Protein AF-A0A9D7PCI9-F1 (afdb_monomer)

Mean predicted aligned error: 4.85 Å

Radius of gyration: 17.77 Å; Cα contacts (8 Å, |Δi|>4): 167; chains: 1; bounding box: 54×32×47 Å

Foldseek 3Di:
DPDLPVVLVCLQVVVDWDFDDDDPAWTFTAHSNSDTPDTADPVRNDDDDDDFPLKFKAACVVCVVCVVVLCVVCPQQWDWDDDVVRNMIIIGGPNPVDDVVVSCVVSVGDTPVRVVVVVVVVVVVVVVVD

pLDDT: mean 91.54, std 9.23, range [40.25, 98.0]

Nearest PDB structures (foldseek):
  5vdf-assembly6_C  TM=5.013E-01  e=2.442E-01  Saccharomyces cerevisiae S288C
  5vdf-assembly3_F  TM=5.993E-01  e=8.434E-01  Saccharomyces cerevisiae S288C
  1fe0-a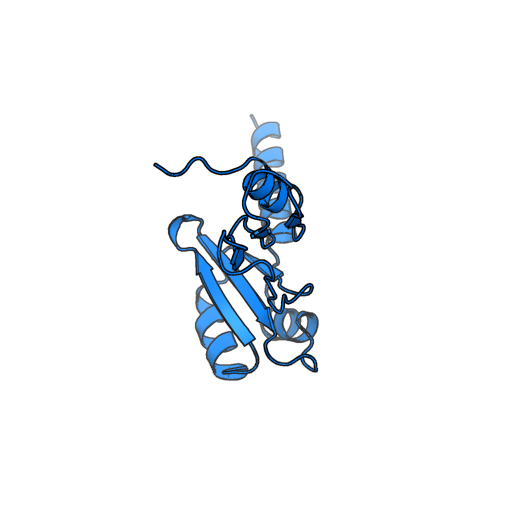ssembly1_A  TM=5.788E-01  e=1.150E+00  Homo sapiens
  1yj7-assembly1_A  TM=5.225E-01  e=1.667E+00  Escherichia coli
  4wk3-assembly1_A  TM=5.227E-01  e=2.573E+00  Staphylococcus aureus subsp. aureus COL

Solvent-accessible surface area (backbone atoms only — not comparable to full-atom values): 7748 Å² total; per-residue (Å²): 133,84,80,79,54,69,66,31,55,48,11,43,76,67,67,36,69,42,80,47,84,53,92,93,57,64,24,37,36,25,39,40,77,30,50,72,77,45,58,27,48,100,85,39,84,71,65,88,80,92,75,58,88,78,46,46,51,28,49,36,82,97,42,59,81,49,52,63,54,53,48,66,74,49,42,85,40,42,45,79,49,78,38,78,92,77,45,32,35,36,47,32,64,65,36,88,88,61,60,65,68,59,54,32,60,76,68,66,60,62,44,36,70,60,51,51,50,54,53,49,52,53,51,52,55,57,58,75,76,106

Structure (mmCIF, N/CA/C/O backbone):
data_AF-A0A9D7PCI9-F1
#
_entry.id   AF-A0A9D7PCI9-F1
#
loop_
_atom_site.group_PDB
_atom_site.id
_atom_site.type_symbol
_atom_site.label_atom_id
_atom_site.label_alt_id
_atom_site.label_comp_id
_atom_site.label_asym_id
_atom_site.label_entity_id
_atom_site.label_seq_id
_atom_site.pdbx_PDB_ins_code
_atom_site.Cartn_x
_atom_site.Cartn_y
_atom_site.Cartn_z
_atom_site.occupancy
_atom_site.B_iso_or_equiv
_atom_site.auth_seq_id
_atom_site.auth_comp_id
_atom_site.auth_asym_id
_atom_site.auth_atom_id
_atom_site.pdbx_PDB_model_num
ATOM 1 N N . MET A 1 1 ? -0.030 18.327 -18.419 1.00 40.25 1 MET A N 1
ATOM 2 C CA . MET A 1 1 ? -0.920 17.356 -17.747 1.00 40.25 1 MET A CA 1
ATOM 3 C C . MET A 1 1 ? -0.692 15.998 -18.404 1.00 40.25 1 MET A C 1
ATOM 5 O O . MET A 1 1 ? -0.931 15.885 -19.599 1.00 40.25 1 MET A O 1
ATOM 9 N N . ARG A 1 2 ? -0.097 15.011 -17.716 1.00 49.25 2 ARG A N 1
ATOM 10 C CA . ARG A 1 2 ? 0.041 13.656 -18.285 1.00 49.25 2 ARG A CA 1
ATOM 11 C C . ARG A 1 2 ? -1.332 12.994 -18.209 1.00 49.25 2 ARG A C 1
ATOM 13 O O . ARG A 1 2 ? -1.869 12.883 -17.114 1.00 49.25 2 ARG A O 1
ATOM 20 N N . ALA A 1 3 ? -1.896 12.601 -19.348 1.00 55.22 3 ALA A N 1
ATOM 21 C CA . ALA A 1 3 ? -3.146 11.856 -19.369 1.00 55.22 3 ALA A CA 1
ATOM 22 C C . ALA A 1 3 ? -2.977 10.558 -18.564 1.00 55.22 3 ALA A C 1
ATOM 24 O O . ALA A 1 3 ? -2.040 9.790 -18.805 1.00 55.22 3 ALA A O 1
ATOM 25 N N . VAL A 1 4 ? -3.863 10.342 -17.594 1.00 61.62 4 VAL A N 1
ATOM 26 C CA . VAL A 1 4 ? -3.968 9.076 -16.866 1.00 61.62 4 VAL A CA 1
ATOM 27 C C . VAL A 1 4 ? -4.361 8.014 -17.887 1.00 61.62 4 VAL A C 1
ATOM 29 O O . VAL A 1 4 ? -5.370 8.156 -18.576 1.00 61.62 4 VAL A O 1
ATOM 32 N N . SER A 1 5 ? -3.543 6.972 -18.050 1.00 78.00 5 SER A N 1
ATOM 33 C CA . SER A 1 5 ? -3.914 5.891 -18.971 1.00 78.00 5 SER A CA 1
ATOM 34 C C . SER A 1 5 ? -5.107 5.119 -18.397 1.00 78.00 5 SER A C 1
ATOM 36 O O . SER A 1 5 ? -5.090 4.876 -17.189 1.00 78.00 5 SER A O 1
ATOM 38 N N . PRO A 1 6 ? -6.070 4.644 -19.214 1.00 89.94 6 PRO A N 1
ATOM 39 C CA . PRO A 1 6 ? -7.212 3.854 -18.734 1.00 89.94 6 PRO A CA 1
ATOM 40 C C . PRO A 1 6 ? -6.816 2.671 -17.838 1.00 89.94 6 PRO A C 1
ATOM 42 O O . PRO A 1 6 ? -7.525 2.336 -16.900 1.00 89.94 6 PRO A O 1
ATOM 45 N N . LEU A 1 7 ? -5.627 2.098 -18.061 1.00 91.88 7 LEU A N 1
ATOM 46 C CA . LEU A 1 7 ? -5.063 1.023 -17.240 1.00 91.88 7 LEU A CA 1
ATOM 47 C C . LEU A 1 7 ? -4.869 1.393 -15.760 1.00 91.88 7 LEU A C 1
ATOM 49 O O . LEU A 1 7 ? -5.008 0.528 -14.908 1.00 91.88 7 LEU A O 1
ATOM 53 N N . GLN A 1 8 ? -4.559 2.654 -15.444 1.00 93.19 8 GLN A N 1
ATOM 54 C CA . GLN A 1 8 ? -4.420 3.102 -14.052 1.00 93.19 8 GLN A CA 1
ATOM 55 C C . GLN A 1 8 ? -5.782 3.174 -13.360 1.00 93.19 8 GLN A C 1
ATOM 57 O O . GLN A 1 8 ? -5.903 2.764 -12.211 1.00 93.19 8 GLN A O 1
ATOM 62 N N . ALA A 1 9 ? -6.808 3.644 -14.078 1.00 92.06 9 ALA A N 1
ATOM 63 C CA . ALA A 1 9 ? -8.176 3.650 -13.574 1.00 92.06 9 ALA A CA 1
ATOM 64 C C . ALA A 1 9 ? -8.686 2.218 -13.362 1.00 92.06 9 ALA A C 1
ATOM 66 O O . ALA A 1 9 ? -9.247 1.929 -12.313 1.00 92.06 9 ALA A O 1
ATOM 67 N N . TYR A 1 10 ? -8.429 1.305 -14.306 1.00 93.81 10 TYR A N 1
ATOM 68 C CA . TYR A 1 10 ? -8.807 -0.102 -14.149 1.00 93.81 10 TYR A CA 1
ATOM 69 C C . TYR A 1 10 ? -8.103 -0.789 -12.984 1.00 93.81 10 TYR A C 1
ATOM 71 O O . TYR A 1 10 ? -8.757 -1.541 -12.271 1.00 93.81 10 TYR A O 1
ATOM 79 N N . ALA A 1 11 ? -6.818 -0.506 -12.755 1.00 93.12 11 ALA A N 1
ATOM 80 C CA . ALA A 1 11 ? -6.106 -1.046 -11.600 1.00 93.12 11 ALA A CA 1
ATOM 81 C C . ALA A 1 11 ? -6.795 -0.657 -10.279 1.00 93.12 11 ALA A C 1
ATOM 83 O O . ALA A 1 11 ? -7.020 -1.518 -9.437 1.00 93.12 11 ALA A O 1
ATOM 84 N N . CYS A 1 12 ? -7.200 0.613 -10.150 1.00 89.00 12 CYS A N 1
ATOM 85 C CA . CYS A 1 12 ? -7.914 1.127 -8.978 1.00 89.00 12 CYS A CA 1
ATOM 86 C C . CYS A 1 12 ? -9.344 0.583 -8.849 1.00 89.00 12 CYS A C 1
ATOM 88 O O . CYS A 1 12 ? -9.754 0.181 -7.766 1.00 89.00 12 CYS A O 1
ATOM 90 N N . LEU A 1 13 ? -10.105 0.545 -9.946 1.00 89.75 13 LEU A N 1
ATOM 91 C CA . LEU A 1 13 ? -11.514 0.134 -9.930 1.00 89.75 13 LEU A CA 1
ATOM 92 C C . LEU A 1 13 ? -11.714 -1.366 -9.701 1.00 89.75 13 LEU A C 1
ATOM 94 O O . LEU A 1 13 ? -12.771 -1.772 -9.224 1.00 89.75 13 LEU A O 1
ATOM 98 N N . HIS A 1 14 ? -10.736 -2.184 -10.082 1.00 91.06 14 HIS A N 1
ATOM 99 C CA . HIS A 1 14 ? -10.840 -3.641 -10.033 1.00 91.06 14 HIS A CA 1
ATOM 100 C C . HIS A 1 14 ? -9.835 -4.297 -9.079 1.00 91.06 14 HIS A C 1
ATOM 102 O O . HIS A 1 14 ? -9.743 -5.521 -9.061 1.00 91.06 14 HIS A O 1
ATOM 108 N N . ASP A 1 15 ? -9.095 -3.495 -8.312 1.00 88.06 15 ASP A N 1
ATOM 109 C CA . ASP A 1 15 ? -8.162 -3.937 -7.272 1.00 88.06 15 ASP A CA 1
ATOM 110 C C . ASP A 1 15 ? -7.141 -4.994 -7.742 1.00 88.06 15 ASP A C 1
ATOM 112 O O . ASP A 1 15 ? -6.823 -5.955 -7.042 1.00 88.06 15 ASP A O 1
ATOM 116 N N . PHE A 1 16 ? -6.583 -4.823 -8.945 1.00 91.50 16 PHE A N 1
ATOM 117 C CA . PHE A 1 16 ? -5.522 -5.699 -9.454 1.00 91.50 16 PHE A CA 1
ATOM 118 C C . PHE A 1 16 ? -4.271 -4.941 -9.894 1.00 91.50 16 PHE A C 1
ATOM 120 O O . PHE A 1 16 ? -4.305 -3.786 -10.318 1.00 91.50 16 PHE A O 1
ATOM 127 N N . VAL A 1 17 ? -3.136 -5.636 -9.821 1.00 94.12 17 VAL A N 1
ATOM 128 C CA . VAL A 1 17 ? -1.864 -5.170 -10.380 1.00 94.12 17 VAL A CA 1
ATOM 129 C C . VAL A 1 17 ? -1.908 -5.329 -11.898 1.00 94.12 17 VAL A C 1
ATOM 131 O O . VAL A 1 17 ? -2.233 -6.401 -12.407 1.00 94.12 17 VAL A O 1
ATOM 134 N N . VAL A 1 18 ? -1.539 -4.283 -12.637 1.00 95.00 18 VAL A N 1
ATOM 135 C CA . VAL A 1 18 ? -1.474 -4.321 -14.106 1.00 95.00 18 VAL A CA 1
ATOM 136 C C . VAL A 1 18 ? -0.031 -4.383 -14.568 1.00 95.00 18 VAL A C 1
ATOM 138 O O . VAL A 1 18 ? 0.751 -3.466 -14.319 1.00 95.00 18 VAL A O 1
ATOM 141 N N . VAL A 1 19 ? 0.300 -5.423 -15.330 1.00 94.94 19 VAL A N 1
ATOM 142 C CA . VAL A 1 19 ? 1.554 -5.528 -16.081 1.00 94.94 19 VAL A CA 1
ATOM 143 C C . VAL A 1 19 ? 1.230 -5.407 -17.563 1.00 94.94 19 VAL A C 1
ATOM 145 O O . VAL A 1 19 ? 0.485 -6.212 -18.114 1.00 94.94 19 VAL A O 1
ATOM 148 N N . SER A 1 20 ? 1.777 -4.384 -18.217 1.00 92.69 20 SER A N 1
ATOM 149 C CA . SER A 1 20 ? 1.525 -4.114 -19.635 1.00 92.69 20 SER A CA 1
ATOM 150 C C . SER A 1 20 ? 2.794 -4.242 -20.471 1.00 92.69 20 SER A C 1
ATOM 152 O O . SER A 1 20 ? 3.843 -3.695 -20.129 1.00 92.69 20 SER A O 1
ATOM 154 N N . ALA A 1 21 ? 2.662 -4.916 -21.613 1.00 90.56 21 ALA A N 1
ATOM 155 C CA . ALA A 1 21 ? 3.661 -4.980 -22.670 1.00 90.56 21 ALA A CA 1
ATOM 156 C C . ALA A 1 21 ? 3.008 -4.485 -23.964 1.00 90.56 21 ALA A C 1
ATOM 158 O O . ALA A 1 21 ? 2.038 -5.066 -24.443 1.00 90.56 21 ALA A O 1
ATOM 159 N N . VAL A 1 22 ? 3.500 -3.370 -24.498 1.00 86.31 22 VAL A N 1
ATOM 160 C CA . VAL A 1 22 ? 2.907 -2.687 -25.654 1.00 86.31 22 VAL A CA 1
ATOM 161 C C . VAL A 1 22 ? 3.976 -2.428 -26.705 1.00 86.31 22 VAL A C 1
ATOM 163 O O . VAL A 1 22 ? 5.124 -2.147 -26.372 1.00 86.31 22 VAL A O 1
ATOM 166 N N . GLN A 1 23 ? 3.598 -2.516 -27.980 1.00 79.12 23 GLN A N 1
ATOM 167 C CA . GLN A 1 23 ? 4.537 -2.377 -29.095 1.00 79.12 23 GLN A CA 1
ATOM 168 C C . GLN A 1 23 ? 5.000 -0.924 -29.290 1.00 79.12 23 GLN A C 1
ATOM 170 O O . GLN A 1 23 ? 6.191 -0.658 -29.429 1.00 79.12 23 GLN A O 1
ATOM 175 N N . SER A 1 24 ? 4.056 0.022 -29.311 1.00 75.75 24 SER A N 1
ATOM 176 C CA . SER A 1 24 ? 4.302 1.409 -29.748 1.00 75.75 24 SER A CA 1
ATOM 177 C C . SER A 1 24 ? 4.538 2.402 -28.603 1.00 75.75 24 SER A C 1
ATOM 179 O O . SER A 1 24 ? 4.777 3.579 -28.852 1.00 75.75 24 SER A O 1
ATOM 181 N N . HIS A 1 25 ? 4.443 1.951 -27.352 1.00 79.12 25 HIS A N 1
ATOM 182 C CA . HIS A 1 25 ? 4.526 2.786 -26.151 1.00 79.12 25 HIS A CA 1
ATOM 183 C C . HIS A 1 25 ? 5.431 2.132 -25.100 1.00 79.12 25 HIS A C 1
ATOM 185 O O . HIS A 1 25 ? 6.034 1.089 -25.341 1.00 79.12 25 HIS A O 1
ATOM 191 N N . THR A 1 26 ? 5.552 2.747 -23.924 1.00 89.69 26 THR A N 1
ATOM 192 C CA . THR A 1 26 ? 6.243 2.116 -22.802 1.00 89.69 26 THR A CA 1
ATOM 193 C C . THR A 1 26 ? 5.312 1.142 -22.085 1.00 89.69 26 THR A C 1
ATOM 195 O O . THR A 1 26 ? 4.208 1.503 -21.675 1.00 89.69 26 THR A O 1
ATOM 198 N N . GLY A 1 27 ? 5.768 -0.101 -21.921 1.00 92.69 27 GLY A N 1
ATOM 199 C CA . GLY A 1 27 ? 5.190 -1.038 -20.961 1.00 92.69 27 GLY A CA 1
ATOM 200 C C . GLY A 1 27 ? 5.358 -0.520 -19.534 1.00 92.69 27 GLY A C 1
ATOM 201 O O . GLY A 1 27 ? 6.371 0.117 -19.224 1.00 92.69 27 GLY A O 1
ATOM 202 N N . LYS A 1 28 ? 4.358 -0.770 -18.692 1.00 94.50 28 LYS A N 1
ATOM 203 C CA . LYS A 1 28 ? 4.248 -0.269 -17.315 1.00 94.50 28 LYS A CA 1
ATOM 204 C C . LYS A 1 28 ? 3.848 -1.390 -16.366 1.00 94.50 28 LYS A C 1
ATOM 206 O O . LYS A 1 28 ? 3.057 -2.254 -16.750 1.00 94.50 28 LYS A O 1
ATOM 211 N N . ILE A 1 29 ? 4.320 -1.294 -15.128 1.00 95.62 29 ILE A N 1
ATOM 212 C CA . ILE A 1 29 ? 3.786 -2.038 -13.986 1.00 95.62 29 ILE A CA 1
ATOM 213 C C . ILE A 1 29 ? 3.059 -1.035 -13.093 1.00 95.62 29 ILE A C 1
ATOM 215 O O . ILE A 1 29 ? 3.636 -0.010 -12.724 1.00 95.62 29 ILE A O 1
ATOM 219 N N . ILE A 1 30 ? 1.789 -1.301 -12.808 1.00 94.81 30 ILE A N 1
ATOM 220 C CA . ILE A 1 30 ? 0.877 -0.412 -12.087 1.00 94.81 30 ILE A CA 1
ATOM 221 C C . ILE A 1 30 ? 0.334 -1.177 -10.884 1.00 94.81 30 ILE A C 1
ATOM 223 O O . ILE A 1 30 ? -0.142 -2.300 -11.050 1.00 94.81 30 ILE A O 1
ATOM 227 N N . ASP A 1 31 ? 0.421 -0.593 -9.692 1.00 92.69 31 ASP A N 1
ATOM 228 C CA . ASP A 1 31 ? -0.167 -1.191 -8.494 1.00 92.69 31 ASP A CA 1
ATOM 229 C C . ASP A 1 31 ? -1.697 -1.039 -8.468 1.00 92.69 31 ASP A C 1
ATOM 231 O O . ASP A 1 31 ? -2.292 -0.334 -9.287 1.00 92.69 31 ASP A O 1
ATOM 235 N N . ARG A 1 32 ? -2.327 -1.672 -7.474 1.00 91.44 32 ARG A N 1
ATOM 236 C CA . ARG A 1 32 ? -3.780 -1.643 -7.244 1.00 91.44 32 ARG A CA 1
ATOM 237 C C . ARG A 1 32 ? -4.342 -0.246 -6.995 1.00 91.44 32 ARG A C 1
ATOM 239 O O . ARG A 1 32 ? -5.540 -0.036 -7.053 1.00 91.44 32 ARG A O 1
ATOM 246 N N . SER A 1 33 ? -3.483 0.739 -6.765 1.00 86.75 33 SER A N 1
ATOM 247 C CA . SER A 1 33 ? -3.891 2.125 -6.588 1.00 86.75 33 SER A CA 1
ATOM 248 C C . SER A 1 33 ? -3.903 2.950 -7.870 1.00 86.75 33 SER A C 1
ATOM 250 O O . SER A 1 33 ? -4.266 4.125 -7.850 1.00 86.75 33 SER A O 1
ATOM 252 N N . GLY A 1 34 ? -3.428 2.377 -8.976 1.00 90.19 34 GLY A N 1
ATOM 253 C CA . GLY A 1 34 ? -3.181 3.113 -10.210 1.00 90.19 34 GLY A CA 1
ATOM 254 C C . GLY A 1 34 ? -1.832 3.846 -10.244 1.00 90.19 34 GLY A C 1
ATOM 255 O O . GLY A 1 34 ? -1.558 4.564 -11.215 1.00 90.19 34 GLY A O 1
ATOM 256 N N . LYS A 1 35 ? -0.956 3.671 -9.244 1.00 90.12 35 LYS A N 1
ATOM 257 C CA . LYS A 1 35 ? 0.407 4.230 -9.236 1.00 90.12 35 LYS A CA 1
ATOM 258 C C . LYS A 1 35 ? 1.289 3.399 -10.161 1.00 90.12 35 LYS A C 1
ATOM 260 O O . LYS A 1 35 ? 1.370 2.178 -10.060 1.00 90.12 35 LYS A O 1
ATOM 265 N N . VAL A 1 36 ? 1.981 4.071 -11.079 1.00 94.31 36 VAL A N 1
ATOM 266 C CA . VAL A 1 36 ? 2.965 3.424 -11.956 1.00 94.31 36 VAL A CA 1
ATOM 267 C C . VAL A 1 36 ? 4.231 3.160 -11.142 1.00 94.31 36 VAL A C 1
ATOM 269 O O . VAL A 1 36 ? 4.942 4.100 -10.795 1.00 94.31 36 VAL A O 1
ATOM 272 N N . LEU A 1 37 ? 4.510 1.890 -10.854 1.00 94.06 37 LEU A N 1
ATOM 273 C CA . LEU A 1 37 ? 5.685 1.458 -10.094 1.00 94.06 37 LEU A CA 1
ATOM 274 C C . LEU A 1 37 ? 6.959 1.520 -10.934 1.00 94.06 37 LEU A C 1
ATOM 276 O O . LEU A 1 37 ? 8.012 1.938 -10.464 1.00 94.06 37 LEU A O 1
ATOM 280 N N . THR A 1 38 ? 6.866 1.098 -12.193 1.00 95.25 38 THR A N 1
ATOM 281 C CA . THR A 1 38 ? 7.983 1.161 -13.135 1.00 95.25 38 THR A CA 1
ATOM 282 C C . THR A 1 38 ? 7.485 1.190 -14.575 1.00 95.25 38 THR A C 1
ATOM 284 O O . THR A 1 38 ? 6.351 0.811 -14.882 1.00 95.25 38 THR A O 1
ATOM 287 N N . THR A 1 39 ? 8.336 1.678 -15.470 1.00 94.56 39 THR A N 1
ATOM 288 C CA . THR A 1 39 ? 8.063 1.815 -16.898 1.00 94.56 39 THR A CA 1
ATOM 289 C C . THR A 1 39 ? 9.310 1.449 -17.683 1.00 94.56 39 THR A C 1
ATOM 291 O O . THR A 1 39 ? 10.422 1.842 -17.342 1.00 94.56 39 THR A O 1
ATOM 294 N N . THR A 1 40 ? 9.113 0.746 -18.790 1.00 93.69 40 THR A N 1
ATOM 295 C CA . THR A 1 40 ? 10.143 0.610 -19.825 1.00 93.69 40 THR A CA 1
ATOM 296 C C . THR A 1 40 ? 10.392 1.965 -20.499 1.00 93.69 40 THR A C 1
ATOM 298 O O . THR A 1 40 ? 9.660 2.938 -20.298 1.00 93.69 40 THR A O 1
ATOM 301 N N . SER A 1 41 ? 11.436 2.057 -21.314 1.00 90.19 41 SER A N 1
ATOM 302 C CA . SER A 1 41 ? 11.756 3.232 -22.120 1.00 90.19 41 SER A CA 1
ATOM 303 C C . SER A 1 41 ? 12.388 2.827 -23.454 1.00 90.19 41 SER A C 1
ATOM 305 O O . SER A 1 41 ? 12.599 1.645 -23.735 1.00 90.19 41 SER A O 1
ATOM 307 N N . ARG A 1 42 ? 12.724 3.819 -24.292 1.00 86.12 42 ARG A N 1
ATOM 308 C CA . ARG A 1 42 ? 13.500 3.586 -25.524 1.00 86.12 42 ARG A CA 1
ATOM 309 C C . ARG A 1 42 ? 14.865 2.939 -25.260 1.00 86.12 42 ARG A C 1
ATOM 311 O O . ARG A 1 42 ? 15.378 2.255 -26.137 1.00 86.12 42 ARG A O 1
ATOM 318 N N . TRP A 1 43 ? 15.424 3.168 -24.072 1.00 88.56 43 TRP A N 1
ATOM 319 C CA . TRP A 1 43 ? 16.767 2.741 -23.681 1.00 88.56 43 TRP A CA 1
ATOM 320 C C . TRP A 1 43 ? 16.758 1.558 -22.709 1.00 88.56 43 TRP A C 1
ATOM 322 O O . TRP A 1 43 ? 17.673 0.748 -22.728 1.00 88.56 43 TRP A O 1
ATOM 332 N N . GLY A 1 44 ? 15.709 1.430 -21.893 1.00 87.19 44 GLY A N 1
ATOM 333 C CA . GLY A 1 44 ? 15.498 0.319 -20.967 1.00 87.19 44 GLY A CA 1
ATOM 334 C C . GLY A 1 44 ? 14.288 -0.499 -21.395 1.00 87.19 44 GLY A C 1
ATOM 335 O O . GLY A 1 44 ? 13.152 -0.113 -21.127 1.00 87.19 44 GLY A O 1
ATOM 336 N N . ARG A 1 45 ? 14.519 -1.616 -22.088 1.00 88.12 45 ARG A N 1
ATOM 337 C CA . ARG A 1 45 ? 13.442 -2.490 -22.593 1.00 88.12 45 ARG A CA 1
ATOM 338 C C . ARG A 1 45 ? 12.894 -3.461 -21.549 1.00 88.12 45 ARG A C 1
ATOM 340 O O . ARG A 1 45 ? 11.862 -4.072 -21.789 1.00 88.12 45 ARG A O 1
ATOM 347 N N . LEU A 1 46 ? 13.561 -3.570 -20.404 1.00 91.62 46 LEU A N 1
ATOM 348 C CA . LEU A 1 46 ? 13.157 -4.401 -19.279 1.00 91.62 46 LEU A CA 1
ATOM 349 C C . LEU A 1 46 ? 12.749 -3.507 -18.109 1.00 91.62 46 LEU A C 1
ATOM 351 O O . LEU A 1 46 ? 13.446 -2.545 -17.789 1.00 91.62 46 LEU A O 1
ATOM 355 N N . ALA A 1 47 ? 11.629 -3.842 -17.478 1.00 92.50 47 ALA A N 1
ATOM 356 C CA . ALA A 1 47 ? 11.184 -3.242 -16.233 1.00 92.50 47 ALA A CA 1
ATOM 357 C C . ALA A 1 47 ? 10.817 -4.366 -15.263 1.00 92.50 47 ALA A C 1
ATOM 359 O O . ALA A 1 47 ? 10.121 -5.308 -15.638 1.00 92.50 47 ALA A O 1
ATOM 360 N N . SER A 1 48 ? 11.296 -4.265 -14.029 1.00 94.50 48 SER A N 1
ATOM 361 C CA . SER A 1 48 ? 11.060 -5.245 -12.972 1.00 94.50 48 SER A CA 1
ATOM 362 C C . SER A 1 48 ? 10.814 -4.523 -11.658 1.00 94.50 48 SER A C 1
ATOM 364 O O . SER A 1 48 ? 11.501 -3.547 -11.353 1.00 94.50 48 SER A O 1
ATOM 366 N N . VAL A 1 49 ? 9.851 -5.006 -10.880 1.00 94.19 49 VAL A N 1
ATOM 367 C CA . VAL A 1 49 ? 9.568 -4.519 -9.529 1.00 94.19 49 VAL A CA 1
ATOM 368 C C . VAL A 1 49 ? 8.990 -5.663 -8.703 1.00 94.19 49 VAL A C 1
ATOM 370 O O . VAL A 1 49 ? 8.248 -6.491 -9.230 1.00 94.19 49 VAL A O 1
ATOM 373 N N . THR A 1 50 ? 9.335 -5.710 -7.421 1.00 92.12 50 THR A N 1
ATOM 374 C CA . THR A 1 50 ? 8.700 -6.611 -6.456 1.00 92.12 50 THR A CA 1
ATOM 375 C C . THR A 1 50 ? 7.411 -5.967 -5.964 1.00 92.12 50 THR A C 1
ATOM 377 O O . THR A 1 50 ? 7.425 -4.803 -5.566 1.00 92.12 50 THR A O 1
ATOM 380 N N . VAL A 1 51 ? 6.304 -6.708 -5.995 1.00 90.25 51 VAL A N 1
ATOM 381 C CA . VAL A 1 51 ? 4.990 -6.228 -5.548 1.00 90.25 51 VAL A CA 1
ATOM 382 C C . VAL A 1 51 ? 4.469 -7.148 -4.456 1.00 90.25 51 VAL A C 1
ATOM 384 O O . VAL A 1 51 ? 4.487 -8.366 -4.623 1.00 90.25 51 VAL A O 1
ATOM 387 N N . ASP A 1 52 ? 3.985 -6.567 -3.358 1.00 91.38 52 ASP A N 1
ATOM 388 C CA . ASP A 1 52 ? 3.262 -7.318 -2.336 1.00 91.38 52 ASP A CA 1
ATOM 389 C C . ASP A 1 52 ? 1.802 -7.504 -2.764 1.00 91.38 52 ASP A C 1
ATOM 391 O O . ASP A 1 52 ? 0.993 -6.570 -2.762 1.00 91.38 52 ASP A O 1
ATOM 395 N N . LEU A 1 53 ? 1.466 -8.732 -3.150 1.00 88.69 53 LEU A N 1
ATOM 396 C CA . LEU A 1 53 ? 0.097 -9.102 -3.509 1.00 88.69 53 LEU A CA 1
ATOM 397 C C . LEU A 1 53 ? -0.820 -9.162 -2.284 1.00 88.69 53 LEU A C 1
ATOM 399 O O . LEU A 1 53 ? -2.032 -9.064 -2.444 1.00 88.69 53 LEU A O 1
ATOM 403 N N . ASP A 1 54 ? -0.254 -9.231 -1.076 1.00 91.31 54 ASP A N 1
ATOM 404 C CA . ASP A 1 54 ? -1.030 -9.205 0.159 1.00 91.31 54 ASP A CA 1
ATOM 405 C C . ASP A 1 54 ? -1.258 -7.801 0.707 1.00 91.31 54 ASP A C 1
ATOM 407 O O . ASP A 1 54 ? -1.994 -7.668 1.674 1.00 91.31 54 ASP A O 1
ATOM 411 N N . GLN A 1 55 ? -0.718 -6.747 0.090 1.00 92.88 55 GLN A N 1
ATOM 412 C CA . GLN A 1 55 ? -0.955 -5.369 0.528 1.00 92.88 55 GLN A CA 1
ATOM 413 C C . GLN A 1 55 ? -2.458 -5.110 0.788 1.00 92.88 55 GLN A C 1
ATOM 415 O O . GLN A 1 55 ? -3.317 -5.530 0.004 1.00 92.88 55 GLN A O 1
ATOM 420 N N . ARG A 1 56 ? -2.768 -4.445 1.905 1.00 94.69 56 ARG A N 1
ATOM 421 C CA . ARG A 1 56 ? -4.141 -4.193 2.376 1.00 94.69 56 ARG A CA 1
ATOM 422 C C . ARG A 1 56 ? -4.429 -2.698 2.475 1.00 94.69 56 ARG A C 1
ATOM 424 O O . ARG A 1 56 ? -3.525 -1.895 2.725 1.00 94.69 56 ARG A O 1
ATOM 431 N N . TRP A 1 57 ? -5.697 -2.349 2.286 1.00 94.62 57 TRP A N 1
ATOM 432 C CA . TRP A 1 57 ? -6.200 -0.979 2.216 1.00 94.62 57 TRP A CA 1
ATOM 433 C C . TRP A 1 57 ? -7.100 -0.668 3.399 1.00 94.62 57 TRP A C 1
ATOM 435 O O . TRP A 1 57 ? -7.933 -1.487 3.779 1.00 94.62 57 TRP A O 1
ATOM 445 N N . PHE A 1 58 ? -6.978 0.542 3.935 1.00 96.75 58 PHE A N 1
ATOM 446 C CA . PHE A 1 58 ? -7.711 0.972 5.118 1.00 96.75 58 PHE A CA 1
ATOM 447 C C . PHE A 1 58 ? -8.125 2.437 4.995 1.00 96.75 58 PHE A C 1
ATOM 449 O O . PHE A 1 58 ? -7.440 3.241 4.359 1.00 96.75 58 PHE A O 1
ATOM 456 N N . HIS A 1 59 ? -9.225 2.792 5.653 1.00 96.88 59 HIS A N 1
ATOM 457 C CA . HIS A 1 59 ? -9.642 4.181 5.830 1.00 96.88 59 HIS A CA 1
ATOM 458 C C . HIS A 1 59 ? -9.160 4.722 7.184 1.00 96.88 59 HIS A C 1
ATOM 460 O O . HIS A 1 59 ? -9.147 3.987 8.175 1.00 96.88 59 HIS A O 1
ATOM 466 N N . THR A 1 60 ? -8.779 6.002 7.251 1.00 96.62 60 THR A N 1
ATOM 467 C CA . THR A 1 60 ? -8.195 6.611 8.465 1.00 96.62 60 THR A CA 1
ATOM 468 C C . THR A 1 60 ? -9.200 6.858 9.594 1.00 96.62 60 THR A C 1
ATOM 470 O O . THR A 1 60 ? -8.807 6.967 10.753 1.00 96.62 60 THR A O 1
ATOM 473 N N . ASP A 1 61 ? -10.490 6.962 9.276 1.00 95.81 61 ASP A N 1
ATOM 474 C CA . ASP A 1 61 ? -11.557 7.219 10.254 1.00 95.81 61 ASP A CA 1
ATOM 475 C C . ASP A 1 61 ? -11.650 6.116 11.322 1.00 95.81 61 ASP A C 1
ATOM 477 O O . ASP A 1 61 ? -11.889 4.948 11.008 1.00 95.81 61 ASP A O 1
ATOM 481 N N . GLY A 1 62 ? -11.440 6.500 12.585 1.00 94.44 62 GLY A N 1
ATOM 482 C CA . GLY A 1 62 ? -11.402 5.596 13.739 1.00 94.44 62 GLY A CA 1
ATOM 483 C C . GLY A 1 62 ? -10.190 4.658 13.790 1.00 94.44 62 GLY A C 1
ATOM 484 O O . GLY A 1 62 ? -10.252 3.634 14.471 1.00 94.44 62 GLY A O 1
ATOM 485 N N . GLN A 1 63 ? -9.139 4.940 13.010 1.00 96.50 63 GLN A N 1
ATOM 486 C CA . GLN A 1 63 ? -7.933 4.104 12.939 1.00 96.50 63 GLN A CA 1
ATOM 487 C C . GLN A 1 63 ? -6.620 4.892 12.879 1.00 96.50 63 GLN A C 1
ATOM 489 O O . GLN A 1 63 ? -5.553 4.292 13.014 1.00 96.50 63 GLN A O 1
ATOM 494 N N . ALA A 1 64 ? -6.665 6.211 12.664 1.00 94.44 64 ALA A N 1
ATOM 495 C CA . ALA A 1 64 ? -5.491 7.066 12.482 1.00 94.44 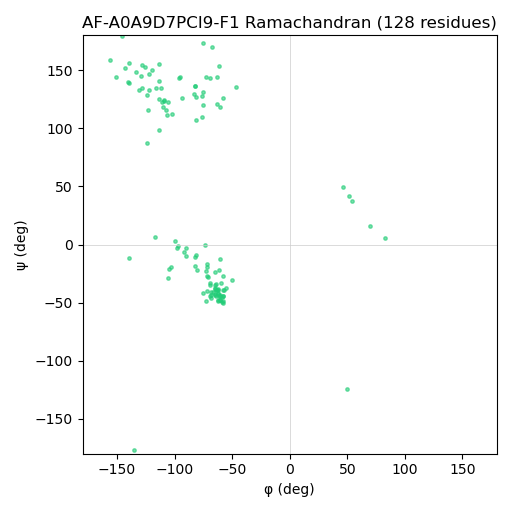64 ALA A CA 1
ATOM 496 C C . ALA A 1 64 ? -4.485 6.960 13.646 1.00 94.44 64 ALA A C 1
ATOM 498 O O . ALA A 1 64 ? -3.273 6.940 13.433 1.00 94.44 64 ALA A O 1
ATOM 499 N N . GLU A 1 65 ? -4.981 6.827 14.872 1.00 94.12 65 GLU A N 1
ATOM 500 C CA . GLU A 1 65 ? -4.196 6.663 16.094 1.00 94.12 65 GLU A CA 1
ATOM 501 C C . GLU A 1 65 ? -3.392 5.353 16.133 1.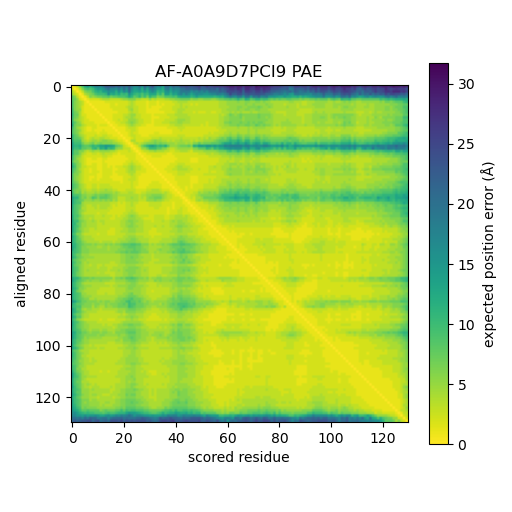00 94.12 65 GLU A C 1
ATOM 503 O O . GLU A 1 65 ? -2.358 5.275 16.800 1.00 94.12 65 GLU A O 1
ATOM 508 N N . LYS A 1 66 ? -3.816 4.333 15.377 1.00 95.75 66 LYS A N 1
ATOM 509 C CA . LYS A 1 66 ? -3.169 3.014 15.335 1.00 95.75 66 LYS A CA 1
ATOM 510 C C . LYS A 1 66 ? -1.934 2.996 14.436 1.00 95.75 66 LYS A C 1
ATOM 512 O O . LYS A 1 66 ? -1.055 2.159 14.633 1.00 95.75 66 LYS A O 1
ATOM 517 N N . LEU A 1 67 ? -1.823 3.925 13.480 1.00 95.25 67 LEU A N 1
ATOM 518 C CA . LEU A 1 67 ? -0.743 3.943 12.482 1.00 95.25 67 LEU A CA 1
ATOM 519 C C . LEU A 1 67 ? 0.640 4.023 13.131 1.00 95.25 67 LEU A C 1
ATOM 521 O O . LEU A 1 67 ? 1.543 3.282 12.742 1.00 95.25 67 LEU A O 1
ATOM 525 N N . LEU A 1 68 ? 0.807 4.898 14.129 1.00 95.31 68 LEU A N 1
ATOM 526 C CA . LEU A 1 68 ? 2.085 5.047 14.829 1.00 95.31 68 LEU A CA 1
ATOM 527 C C . LEU A 1 68 ? 2.446 3.772 15.600 1.00 95.31 68 LEU A C 1
ATOM 529 O O . LEU A 1 68 ? 3.609 3.373 15.622 1.00 95.31 68 LEU A O 1
ATOM 533 N N . ALA A 1 69 ? 1.456 3.111 16.200 1.00 96.56 69 ALA A N 1
ATOM 534 C CA . ALA A 1 69 ? 1.666 1.885 16.956 1.00 96.56 69 ALA A CA 1
ATOM 535 C C . ALA A 1 69 ? 2.065 0.715 16.038 1.00 96.56 69 ALA A C 1
ATOM 537 O O . ALA A 1 69 ? 3.041 0.024 16.332 1.00 96.56 69 ALA A O 1
ATOM 538 N N . VAL A 1 70 ? 1.400 0.561 14.885 1.00 97.31 70 VAL A N 1
ATOM 539 C CA . VAL A 1 70 ? 1.761 -0.433 13.854 1.00 97.31 70 VAL A CA 1
ATOM 540 C C . VAL A 1 70 ? 3.189 -0.205 13.352 1.00 97.31 70 VAL A C 1
ATOM 542 O O . VAL A 1 70 ? 3.997 -1.136 13.342 1.00 97.31 70 VAL A O 1
ATOM 545 N N . GLN A 1 71 ? 3.532 1.035 12.987 1.00 96.06 71 GLN A N 1
ATOM 546 C CA . GLN A 1 71 ? 4.877 1.378 12.507 1.00 96.06 71 GLN A CA 1
ATOM 547 C C . GLN A 1 71 ? 5.948 1.134 13.574 1.00 96.06 71 GLN A C 1
ATOM 549 O O . GLN A 1 71 ? 7.021 0.626 13.264 1.00 96.06 71 GLN A O 1
ATOM 554 N N . THR A 1 72 ? 5.650 1.444 14.837 1.00 96.81 72 THR A N 1
ATOM 555 C CA . THR A 1 72 ? 6.578 1.244 15.959 1.00 96.81 72 THR A CA 1
ATOM 556 C C . THR A 1 72 ? 6.807 -0.243 16.250 1.00 96.81 72 THR A C 1
ATOM 558 O O . THR A 1 72 ? 7.935 -0.657 16.510 1.00 96.81 72 THR A O 1
ATOM 561 N N . ARG A 1 73 ? 5.746 -1.057 16.192 1.00 97.56 73 ARG A N 1
ATOM 562 C CA . ARG A 1 73 ? 5.770 -2.503 16.464 1.00 97.56 73 ARG A CA 1
ATOM 563 C C . ARG A 1 73 ? 6.540 -3.283 15.402 1.00 97.56 73 ARG A C 1
ATOM 565 O O . ARG A 1 73 ? 7.333 -4.159 15.744 1.00 97.56 73 ARG A O 1
ATOM 572 N N . TYR A 1 74 ? 6.276 -2.990 14.130 1.00 96.88 74 TYR A N 1
ATOM 573 C CA . TYR A 1 74 ? 6.770 -3.785 13.004 1.00 96.88 74 TYR A CA 1
ATOM 574 C C . TYR A 1 74 ? 7.958 -3.161 12.274 1.00 96.88 74 TYR A C 1
ATOM 576 O O . TYR A 1 74 ? 8.694 -3.882 11.599 1.00 96.88 74 TYR A O 1
ATOM 584 N N . GLY A 1 75 ? 8.179 -1.854 12.428 1.00 95.38 75 GLY A N 1
ATOM 585 C CA . GLY A 1 75 ? 9.333 -1.147 11.886 1.00 95.38 75 GLY A CA 1
ATOM 586 C C . GLY A 1 75 ? 9.559 -1.443 10.406 1.00 95.38 75 GLY A C 1
ATOM 587 O O . GLY A 1 75 ? 8.665 -1.300 9.580 1.00 95.38 75 GLY A O 1
ATOM 588 N N . ASN A 1 76 ? 10.763 -1.911 10.084 1.00 95.75 76 ASN A N 1
ATOM 589 C CA . ASN A 1 76 ? 11.204 -2.213 8.722 1.00 95.75 76 ASN A CA 1
ATOM 590 C C . ASN A 1 76 ? 10.601 -3.491 8.109 1.00 95.75 76 ASN A C 1
ATOM 592 O O . ASN A 1 76 ? 10.931 -3.820 6.971 1.00 95.75 76 ASN A O 1
ATOM 596 N N . ARG A 1 77 ? 9.750 -4.226 8.835 1.00 96.62 77 ARG A N 1
ATOM 597 C CA . ARG A 1 77 ? 9.070 -5.426 8.314 1.00 96.62 77 ARG A CA 1
ATOM 598 C C . ARG A 1 77 ? 7.824 -5.082 7.500 1.00 96.62 77 ARG A C 1
ATOM 600 O O . ARG A 1 77 ? 7.363 -5.912 6.714 1.00 96.62 77 ARG A O 1
ATOM 607 N N . LEU A 1 78 ? 7.298 -3.869 7.667 1.00 96.38 78 LEU A N 1
ATOM 608 C CA . LEU A 1 78 ? 6.148 -3.337 6.942 1.00 96.38 78 LEU A CA 1
ATOM 609 C C . LEU A 1 78 ? 6.484 -1.976 6.329 1.00 96.38 78 LEU A C 1
ATOM 611 O O . LEU A 1 78 ? 7.319 -1.229 6.830 1.00 96.38 78 LEU A O 1
ATOM 615 N N . LEU A 1 79 ? 5.772 -1.640 5.263 1.00 94.94 79 LEU A N 1
ATOM 616 C CA . LEU A 1 79 ? 5.682 -0.299 4.714 1.00 94.94 79 LEU A CA 1
ATOM 617 C C . LEU A 1 79 ? 4.262 0.213 4.952 1.00 94.94 79 LEU A C 1
ATOM 619 O O . LEU A 1 79 ? 3.300 -0.411 4.501 1.00 94.94 79 LEU A O 1
ATOM 623 N N . VAL A 1 80 ? 4.145 1.350 5.636 1.00 95.75 80 VAL A N 1
ATOM 624 C CA . VAL A 1 80 ? 2.879 2.071 5.803 1.00 95.75 80 VAL A CA 1
ATOM 6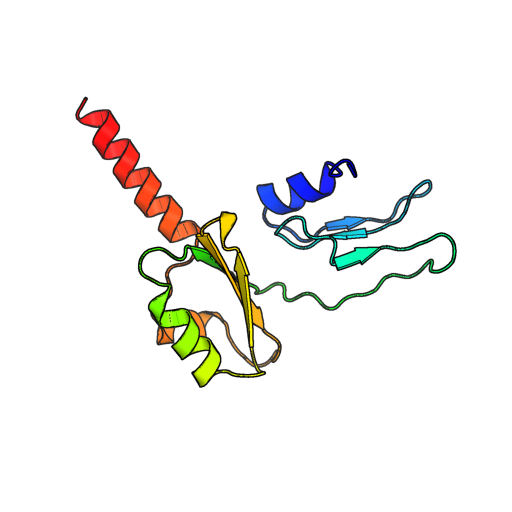25 C C . VAL A 1 80 ? 2.923 3.330 4.943 1.00 95.75 80 VAL A C 1
ATOM 627 O O . VAL A 1 80 ? 3.740 4.217 5.184 1.00 95.75 80 VAL A O 1
ATOM 630 N N . GLU A 1 81 ? 2.050 3.412 3.942 1.00 93.31 81 GLU A N 1
ATOM 631 C CA . GLU A 1 81 ? 1.891 4.589 3.080 1.00 93.31 81 GLU A CA 1
ATOM 632 C C . GLU A 1 81 ? 0.558 5.274 3.403 1.00 93.31 81 GLU A C 1
ATOM 634 O O . GLU A 1 81 ? -0.501 4.652 3.321 1.00 93.31 81 GLU A O 1
ATOM 639 N N . THR A 1 82 ? 0.591 6.561 3.755 1.00 93.81 82 THR A N 1
ATOM 640 C CA . THR A 1 82 ? -0.617 7.368 3.972 1.00 93.81 82 THR A CA 1
ATOM 641 C C . THR A 1 82 ? -0.975 8.162 2.720 1.00 93.81 82 THR A C 1
ATOM 643 O O . THR A 1 82 ? -0.111 8.659 1.996 1.00 93.81 82 THR A O 1
ATOM 646 N N . ARG A 1 83 ? -2.275 8.288 2.464 1.00 90.31 83 ARG A N 1
ATOM 647 C CA . ARG A 1 83 ? -2.862 9.031 1.348 1.00 90.31 83 ARG A CA 1
ATOM 648 C C . ARG A 1 83 ? -3.835 10.048 1.916 1.00 90.31 83 ARG A C 1
ATOM 650 O O . ARG A 1 83 ? -5.002 9.754 2.167 1.00 90.31 83 ARG A O 1
ATOM 657 N N . GLY A 1 84 ? -3.280 11.213 2.244 1.00 87.69 84 GLY A N 1
ATOM 658 C CA . GLY A 1 84 ? -3.971 12.224 3.039 1.00 87.69 84 GLY A CA 1
ATOM 659 C C . GLY A 1 84 ? -5.195 12.819 2.348 1.00 87.69 84 GLY A C 1
ATOM 660 O O . GLY A 1 84 ? -6.175 13.097 3.026 1.00 87.69 84 GLY A O 1
ATOM 661 N N . GLU A 1 85 ? -5.158 12.979 1.023 1.00 88.94 85 GLU A N 1
ATOM 662 C CA . GLU A 1 85 ? -6.270 13.563 0.259 1.00 88.94 85 GLU A CA 1
ATOM 663 C C . GLU A 1 85 ? -7.494 12.637 0.231 1.00 88.94 85 GLU A C 1
ATOM 665 O O . GLU A 1 85 ? -8.630 13.103 0.269 1.00 88.94 85 GLU A O 1
ATOM 670 N N . GLU A 1 86 ? -7.269 11.324 0.223 1.00 88.19 86 GLU A N 1
ATOM 671 C CA . GLU A 1 86 ? -8.316 10.305 0.167 1.00 88.19 86 GLU A CA 1
ATOM 672 C C . GLU A 1 86 ? -8.699 9.739 1.540 1.00 88.19 86 GLU A C 1
ATOM 674 O O . GLU A 1 86 ? -9.578 8.882 1.613 1.00 88.19 86 GLU A O 1
ATOM 679 N N . HIS A 1 87 ? -8.053 10.180 2.626 1.00 94.44 87 HIS A N 1
ATOM 680 C CA . HIS A 1 87 ? -8.216 9.592 3.963 1.00 94.44 87 HIS A CA 1
ATOM 681 C C . HIS A 1 87 ? -7.966 8.073 3.990 1.00 94.44 87 HIS A C 1
ATOM 683 O O . HIS A 1 87 ? -8.615 7.317 4.720 1.00 94.44 87 HIS A O 1
ATOM 689 N N . LEU A 1 88 ? -6.983 7.617 3.208 1.00 94.12 88 LEU A N 1
ATOM 690 C CA . LEU A 1 88 ? -6.596 6.211 3.121 1.00 94.12 88 LEU A CA 1
ATOM 691 C C . LEU A 1 88 ? -5.197 5.979 3.685 1.00 94.12 88 LEU A C 1
ATOM 693 O O . LEU A 1 88 ? -4.332 6.857 3.685 1.00 94.12 88 LEU A O 1
ATOM 697 N N . PHE A 1 89 ? -4.949 4.751 4.117 1.00 95.94 89 PHE A N 1
ATOM 698 C CA . PHE A 1 89 ? -3.599 4.251 4.317 1.00 95.94 89 PHE A CA 1
ATOM 699 C C . PHE A 1 89 ? -3.491 2.807 3.845 1.00 95.94 89 PHE A C 1
ATOM 701 O O . PHE A 1 89 ? -4.478 2.076 3.739 1.00 95.94 89 PHE A O 1
ATOM 708 N N . VAL A 1 90 ? -2.266 2.423 3.523 1.00 95.00 90 VAL A N 1
ATOM 709 C CA . VAL A 1 90 ? -1.940 1.143 2.913 1.00 95.00 90 VAL A CA 1
ATOM 710 C C . VAL A 1 90 ? -0.838 0.495 3.722 1.00 95.00 90 VAL A C 1
ATOM 712 O O . VAL A 1 90 ? 0.141 1.158 4.069 1.00 95.00 90 VAL A O 1
ATOM 715 N N . ILE A 1 91 ? -0.988 -0.796 4.003 1.00 96.19 91 ILE A N 1
ATOM 716 C CA . ILE A 1 91 ? 0.052 -1.594 4.650 1.00 96.19 91 ILE A CA 1
ATOM 717 C C . ILE A 1 91 ? 0.535 -2.641 3.657 1.00 96.19 91 ILE A C 1
ATOM 719 O O . ILE A 1 91 ? -0.257 -3.420 3.129 1.00 96.19 91 ILE A O 1
ATOM 723 N N . SER A 1 92 ? 1.843 -2.652 3.420 1.00 94.81 92 SER A N 1
ATOM 724 C CA . SER A 1 92 ? 2.525 -3.633 2.571 1.00 94.81 92 SER A CA 1
ATOM 725 C C . SER A 1 92 ? 3.597 -4.343 3.378 1.00 94.81 92 SER A C 1
ATOM 727 O O . SER A 1 92 ? 4.243 -3.739 4.237 1.00 94.81 92 SER A O 1
ATOM 729 N N . ARG A 1 93 ? 3.834 -5.614 3.089 1.00 95.44 93 ARG A N 1
ATOM 730 C CA . ARG A 1 93 ? 4.909 -6.382 3.706 1.00 95.44 93 ARG A CA 1
ATOM 731 C C . ARG A 1 93 ? 6.230 -6.119 3.016 1.00 95.44 93 ARG A C 1
ATOM 733 O O . ARG A 1 93 ? 6.325 -6.126 1.791 1.00 95.44 93 ARG A O 1
ATOM 740 N N . LEU A 1 94 ? 7.259 -5.945 3.832 1.00 94.19 94 LEU A N 1
ATOM 741 C CA . LEU A 1 94 ? 8.655 -5.988 3.402 1.00 94.19 94 LEU A CA 1
ATOM 742 C C . LEU A 1 94 ? 9.322 -7.305 3.825 1.00 94.19 94 LEU A C 1
ATOM 744 O O . LEU A 1 94 ? 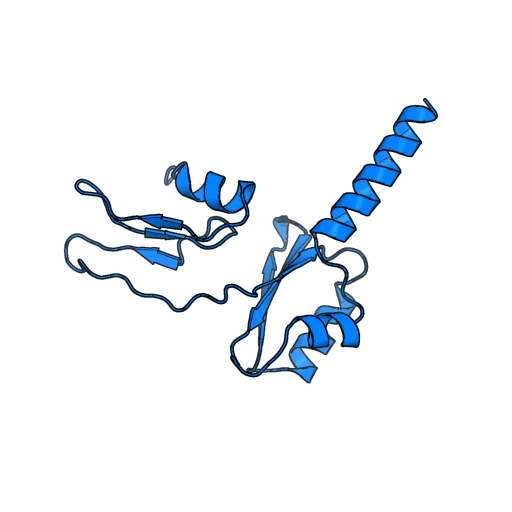10.303 -7.719 3.215 1.00 94.19 94 LEU A O 1
ATOM 748 N N . ASP A 1 95 ? 8.761 -7.978 4.832 1.00 94.69 95 ASP A N 1
ATOM 749 C CA . ASP A 1 95 ? 9.140 -9.317 5.275 1.00 94.69 95 ASP A CA 1
ATOM 750 C C . ASP A 1 95 ? 8.130 -10.367 4.759 1.00 94.69 95 ASP A C 1
ATOM 752 O O . ASP A 1 95 ? 6.986 -10.386 5.226 1.00 94.69 95 ASP A O 1
ATOM 756 N N . PRO A 1 96 ? 8.520 -11.265 3.832 1.00 90.12 96 PRO A N 1
ATOM 757 C CA . PRO A 1 96 ? 7.635 -12.306 3.301 1.00 90.12 96 PRO A CA 1
ATOM 758 C C . PRO A 1 96 ? 7.125 -13.302 4.350 1.00 90.12 96 PRO A C 1
ATOM 760 O O . PRO A 1 96 ? 6.104 -13.948 4.117 1.00 90.12 96 PRO A O 1
ATOM 763 N N . ALA A 1 97 ? 7.817 -13.445 5.486 1.00 93.88 97 ALA A N 1
ATOM 764 C CA . ALA A 1 97 ? 7.409 -14.339 6.569 1.00 93.88 97 ALA A CA 1
ATOM 765 C C . ALA A 1 97 ? 6.341 -13.719 7.488 1.00 93.88 97 ALA A C 1
ATOM 767 O O . ALA A 1 97 ? 5.794 -14.407 8.351 1.00 93.88 97 ALA A O 1
ATOM 768 N N . LEU A 1 98 ? 6.047 -12.424 7.337 1.00 94.69 98 LEU A N 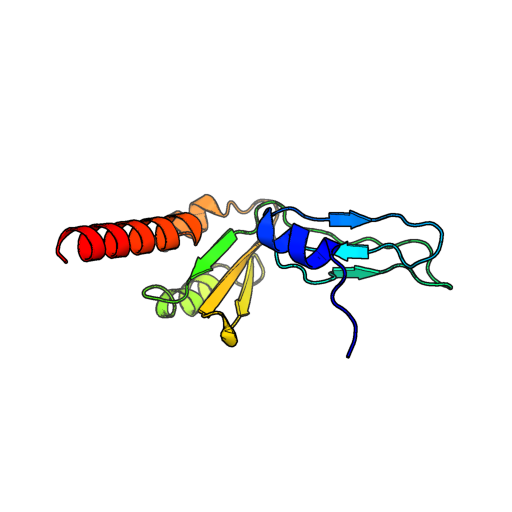1
ATOM 769 C CA . LEU A 1 98 ? 5.013 -11.745 8.108 1.00 94.69 98 LEU A CA 1
ATOM 770 C C . LEU A 1 98 ? 3.629 -11.993 7.489 1.00 94.69 98 LEU A C 1
ATOM 772 O O . LEU A 1 98 ? 3.449 -11.888 6.275 1.00 94.69 98 LEU A O 1
ATOM 776 N N . SER A 1 99 ? 2.641 -12.284 8.334 1.00 95.38 99 SER A N 1
ATOM 777 C CA . SER A 1 99 ? 1.228 -12.327 7.948 1.00 95.38 99 SER A CA 1
ATOM 778 C C . SER A 1 99 ? 0.580 -10.973 8.222 1.00 95.38 99 SER A C 1
ATOM 780 O O . SER A 1 99 ? 0.652 -10.484 9.349 1.00 95.38 99 SER A O 1
ATOM 782 N N . LEU A 1 100 ? -0.056 -10.368 7.212 1.00 96.25 100 LEU A N 1
ATOM 783 C CA . LEU A 1 100 ? -0.836 -9.143 7.423 1.00 96.25 100 LEU A CA 1
ATOM 784 C C . LEU A 1 100 ? -2.122 -9.399 8.200 1.00 96.25 100 LEU A C 1
ATOM 786 O O . LEU A 1 100 ? -2.537 -8.518 8.944 1.00 96.25 100 LEU A O 1
ATOM 790 N N . ASP A 1 101 ? -2.698 -10.595 8.109 1.00 97.25 101 ASP A N 1
ATOM 791 C CA . ASP A 1 101 ? -3.908 -10.934 8.860 1.00 97.25 101 ASP A CA 1
ATOM 792 C C . ASP A 1 101 ? -3.637 -10.870 10.376 1.00 97.25 101 ASP A C 1
ATOM 794 O O . ASP A 1 101 ? -4.432 -10.314 11.129 1.00 97.25 101 ASP A O 1
ATOM 798 N N . MET A 1 102 ? -2.449 -11.307 10.821 1.00 96.69 102 MET A N 1
ATOM 799 C CA . MET A 1 102 ? -2.014 -11.157 12.220 1.00 96.69 102 MET A CA 1
ATOM 800 C C . MET A 1 102 ? -1.851 -9.690 12.640 1.00 96.69 102 MET A C 1
ATOM 802 O O . MET A 1 102 ? -2.190 -9.328 13.763 1.00 96.69 102 MET A O 1
ATOM 806 N N . VAL A 1 103 ? -1.318 -8.842 11.753 1.00 97.19 103 VAL A N 1
ATOM 807 C CA . VAL A 1 103 ? -1.163 -7.398 12.013 1.00 97.19 103 VAL A CA 1
ATOM 808 C C . VAL A 1 103 ? -2.539 -6.748 12.164 1.00 97.19 103 VAL A C 1
ATOM 810 O O . VAL A 1 103 ? -2.747 -5.927 13.058 1.00 97.19 103 VAL A O 1
ATOM 813 N N . ILE A 1 104 ? -3.479 -7.119 11.294 1.00 97.81 104 ILE A N 1
ATOM 814 C CA . ILE A 1 104 ? -4.860 -6.637 11.315 1.00 97.81 104 ILE A CA 1
ATOM 815 C C . ILE A 1 104 ? -5.545 -7.044 12.615 1.00 97.81 104 ILE A C 1
ATOM 817 O O . ILE A 1 104 ? -6.135 -6.187 13.272 1.00 97.81 104 ILE A O 1
ATOM 821 N N . GLU A 1 105 ? -5.427 -8.308 13.014 1.00 97.81 105 GLU A N 1
ATOM 822 C CA . GLU A 1 105 ? -6.014 -8.819 14.252 1.00 97.81 105 GLU A CA 1
ATOM 823 C C . GLU A 1 105 ? -5.428 -8.119 15.488 1.00 97.81 105 GLU A C 1
ATOM 825 O O . GLU A 1 105 ? -6.179 -7.590 16.311 1.00 97.81 105 GLU A O 1
ATOM 830 N N . GLU A 1 106 ? -4.096 -8.020 15.580 1.00 97.88 106 GLU A N 1
ATOM 831 C CA . GLU A 1 106 ? -3.396 -7.429 16.730 1.00 97.88 106 GLU A CA 1
ATOM 832 C C . GLU A 1 106 ? -3.815 -5.977 16.997 1.00 97.88 106 GLU A C 1
ATOM 834 O O . GLU A 1 106 ? -3.970 -5.573 18.150 1.00 97.88 106 GLU A O 1
ATOM 839 N N . PHE A 1 107 ? -4.022 -5.190 15.940 1.00 97.75 107 PHE A N 1
ATOM 840 C CA . PHE A 1 107 ? -4.411 -3.780 16.047 1.00 97.75 107 PHE A CA 1
ATOM 841 C C . PHE A 1 107 ? -5.915 -3.553 15.843 1.00 97.75 107 PHE A C 1
ATOM 843 O O . PHE A 1 107 ? -6.385 -2.406 15.856 1.00 97.75 107 PHE A O 1
ATOM 850 N N . SER A 1 108 ? -6.680 -4.634 15.667 1.00 97.31 108 SER A N 1
ATOM 851 C CA . SER A 1 108 ? -8.106 -4.600 15.329 1.00 97.31 108 SER A CA 1
ATOM 852 C C . SER A 1 108 ? -8.382 -3.610 14.192 1.00 97.31 108 SER A C 1
ATOM 854 O O . SER A 1 108 ? -9.187 -2.682 14.336 1.00 97.31 108 SER A O 1
ATOM 856 N N . LEU A 1 109 ? -7.608 -3.718 13.111 1.00 98.00 109 LEU A N 1
ATOM 857 C CA . LEU A 1 109 ? -7.772 -2.874 11.933 1.00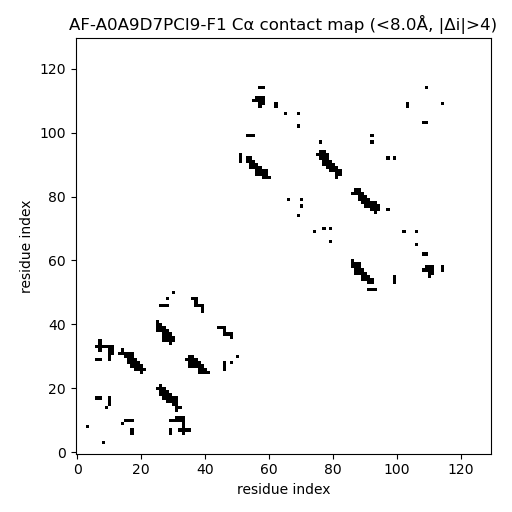 98.00 109 LEU A CA 1
ATOM 858 C C . LEU A 1 109 ? -9.034 -3.295 11.170 1.00 98.00 109 LEU A C 1
ATOM 860 O O . LEU A 1 109 ? -9.375 -4.469 11.099 1.00 98.00 109 LEU A O 1
ATOM 864 N N . VAL A 1 110 ? -9.727 -2.318 10.601 1.00 97.88 110 VAL A N 1
ATOM 865 C CA . VAL A 1 110 ? -10.914 -2.491 9.767 1.00 97.88 110 VAL A CA 1
ATOM 866 C C . VAL A 1 110 ? -10.504 -2.210 8.335 1.00 97.88 110 VAL A C 1
ATOM 868 O O . VAL A 1 110 ? -10.177 -1.068 7.992 1.00 97.88 110 VAL A O 1
ATOM 871 N N . GLU A 1 111 ? -10.508 -3.249 7.510 1.00 97.19 111 GLU A N 1
ATOM 872 C CA . GLU A 1 111 ? -10.181 -3.129 6.095 1.00 97.19 111 GLU A CA 1
ATOM 873 C C . GLU A 1 111 ? -11.163 -2.198 5.372 1.00 97.19 111 GLU A C 1
ATOM 875 O O . GLU A 1 111 ? -12.315 -2.008 5.775 1.00 97.19 111 GLU A O 1
ATOM 880 N N . LEU A 1 112 ? -10.696 -1.586 4.283 1.00 95.19 112 LEU A N 1
ATOM 881 C CA . LEU A 1 112 ? -11.456 -0.594 3.528 1.00 95.19 112 LEU A CA 1
ATOM 882 C C . LEU A 1 112 ? -12.805 -1.146 3.047 1.00 95.19 112 LEU A C 1
ATOM 884 O O . LEU A 1 112 ? -13.802 -0.431 3.107 1.00 95.19 112 LEU A O 1
ATOM 888 N N . GLY A 1 113 ? -12.850 -2.410 2.614 1.00 94.00 113 GLY A N 1
ATOM 889 C CA . GLY A 1 113 ? -14.088 -3.068 2.191 1.00 94.00 113 GLY A CA 1
ATOM 890 C C . GLY A 1 113 ? -15.146 -3.091 3.297 1.00 94.00 113 GLY A C 1
ATOM 891 O O . GLY A 1 113 ? -16.277 -2.652 3.076 1.00 94.00 113 GLY A O 1
ATOM 892 N N . ASP A 1 114 ? -14.762 -3.502 4.506 1.00 97.25 114 ASP A N 1
ATOM 893 C CA . ASP A 1 114 ? -15.659 -3.552 5.666 1.00 97.25 114 ASP A CA 1
ATOM 894 C C . ASP A 1 114 ? -16.091 -2.153 6.114 1.00 97.25 114 ASP A C 1
ATOM 896 O O . ASP A 1 114 ? -17.269 -1.915 6.412 1.00 97.25 114 ASP A O 1
ATOM 900 N N . TYR A 1 115 ? -15.159 -1.193 6.109 1.00 97.31 115 TYR A N 1
ATOM 901 C CA . TYR A 1 115 ? -15.461 0.208 6.399 1.00 97.31 115 TYR A CA 1
ATOM 902 C C . TYR A 1 115 ? -16.522 0.760 5.434 1.00 97.31 115 TYR A C 1
ATOM 904 O O . TYR A 1 115 ? -17.541 1.307 5.871 1.00 97.31 115 TYR A O 1
ATOM 912 N N . LEU A 1 116 ? -16.322 0.572 4.126 1.00 95.12 116 LEU A N 1
ATOM 913 C CA . LEU A 1 116 ? -17.256 1.020 3.093 1.00 95.12 116 LEU A CA 1
ATOM 914 C C . LEU A 1 116 ? -18.601 0.290 3.182 1.00 95.12 116 LEU A C 1
ATOM 916 O O . LEU A 1 116 ? -19.646 0.923 3.006 1.00 95.12 116 LEU A O 1
ATOM 920 N N . GLY A 1 117 ? -18.605 -1.004 3.507 1.00 97.25 117 GLY A N 1
ATOM 921 C CA . GLY A 1 117 ? -19.825 -1.783 3.735 1.00 97.25 117 GLY A CA 1
ATOM 922 C C . GLY A 1 117 ? -20.663 -1.232 4.893 1.00 97.25 117 GLY A C 1
ATOM 923 O O . GLY A 1 117 ? -21.877 -1.027 4.756 1.00 97.25 117 GLY A O 1
ATOM 924 N N . ARG A 1 118 ? -20.012 -0.883 6.011 1.00 96.69 118 ARG A N 1
ATOM 925 C CA . ARG A 1 118 ? -20.657 -0.222 7.157 1.00 96.69 118 ARG A CA 1
ATOM 926 C C . ARG A 1 118 ? -21.253 1.131 6.768 1.00 96.69 118 ARG A C 1
ATOM 928 O O . ARG A 1 118 ? -22.412 1.405 7.086 1.00 96.69 118 ARG A O 1
ATOM 935 N N . CYS A 1 119 ? -20.49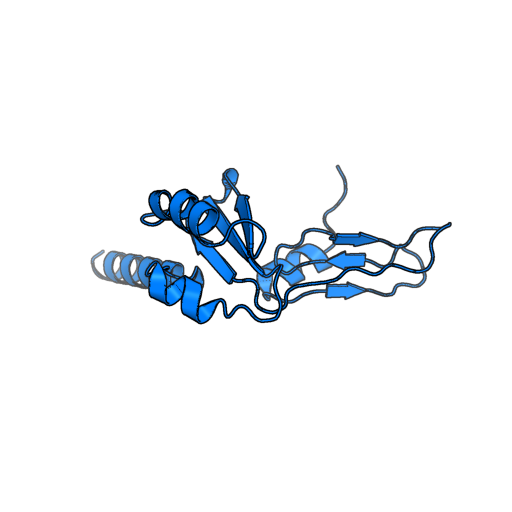1 1.968 6.064 1.00 96.38 119 CYS A N 1
ATOM 936 C CA . CYS A 1 119 ? -20.963 3.275 5.601 1.00 96.38 119 CYS A CA 1
ATOM 937 C C . CYS A 1 119 ? -22.146 3.149 4.631 1.00 96.38 119 CYS A C 1
ATOM 939 O O . CYS A 1 119 ? -23.124 3.885 4.758 1.00 96.38 119 CYS A O 1
ATOM 941 N N . THR A 1 120 ? -22.089 2.194 3.703 1.00 96.75 120 THR A N 1
ATOM 942 C CA . THR A 1 120 ? -23.163 1.922 2.736 1.00 96.75 120 THR A CA 1
ATOM 943 C C . THR A 1 120 ? -24.449 1.529 3.454 1.00 96.75 120 THR A C 1
ATOM 945 O O . THR A 1 120 ? -25.491 2.142 3.227 1.00 96.75 120 THR A O 1
ATOM 948 N N . THR A 1 121 ? -24.361 0.603 4.410 1.00 97.06 121 THR A N 1
ATOM 949 C CA . THR A 1 121 ? -25.505 0.174 5.230 1.00 97.06 121 THR A CA 1
ATOM 950 C C . THR A 1 121 ? -26.134 1.351 5.984 1.00 97.06 121 THR A C 1
ATOM 952 O O . THR A 1 121 ? -27.356 1.518 5.992 1.00 97.06 121 THR A O 1
ATOM 955 N N . ALA A 1 122 ? -25.313 2.214 6.593 1.00 95.75 122 ALA A N 1
ATOM 956 C CA . ALA A 1 122 ? -25.799 3.402 7.294 1.00 95.75 122 ALA A CA 1
ATOM 957 C C . ALA A 1 122 ? -26.532 4.374 6.351 1.00 95.75 122 ALA A C 1
ATOM 959 O O . ALA A 1 122 ? -27.599 4.888 6.696 1.00 95.75 122 ALA A O 1
ATOM 960 N N . GLN A 1 123 ? -26.000 4.591 5.143 1.00 95.56 123 GLN A N 1
ATOM 961 C CA . GLN A 1 123 ? -26.648 5.427 4.130 1.00 95.56 123 GLN A CA 1
ATOM 962 C C . GLN A 1 123 ? -27.986 4.844 3.669 1.00 95.56 123 GLN A C 1
ATOM 964 O O . GLN A 1 123 ? -28.964 5.581 3.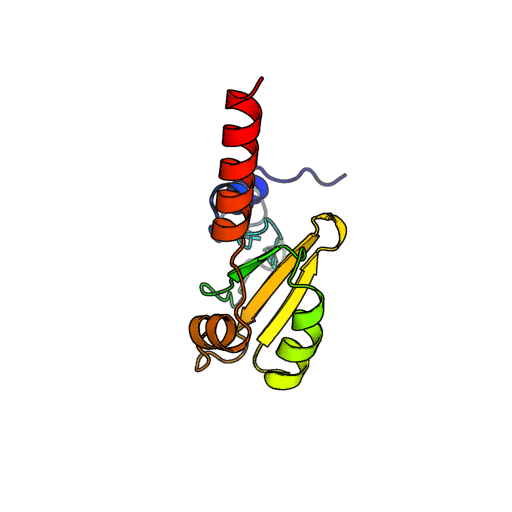549 1.00 95.56 123 GLN A O 1
ATOM 969 N N . GLU A 1 124 ? -28.050 3.540 3.407 1.00 96.44 124 GLU A N 1
ATOM 970 C CA . GLU A 1 124 ? -29.282 2.864 2.990 1.00 96.44 124 GLU A CA 1
ATOM 971 C C . GLU A 1 124 ? -30.376 2.963 4.051 1.00 96.44 124 GLU A C 1
ATOM 973 O O . GLU A 1 124 ? -31.514 3.310 3.729 1.00 96.44 124 GLU A O 1
ATOM 978 N N . ASN A 1 125 ? -30.027 2.742 5.318 1.00 95.44 125 ASN A N 1
ATOM 979 C CA . ASN A 1 125 ? -30.960 2.905 6.429 1.00 95.44 125 ASN A CA 1
ATOM 980 C C . ASN A 1 125 ? -31.476 4.346 6.518 1.00 95.44 125 ASN A C 1
ATOM 982 O O . ASN A 1 125 ? -32.678 4.557 6.650 1.00 95.44 125 ASN A O 1
ATOM 986 N N . GLY A 1 126 ? -30.598 5.341 6.362 1.00 94.44 126 GLY A N 1
ATOM 987 C CA . GLY A 1 126 ? -30.997 6.750 6.335 1.00 94.44 126 GLY A CA 1
ATOM 988 C C . GLY A 1 126 ? -31.901 7.116 5.152 1.00 94.44 126 GLY A C 1
ATOM 989 O O . GLY A 1 126 ? -32.801 7.940 5.307 1.00 94.44 126 GLY A O 1
ATOM 990 N N . ARG A 1 127 ? -31.707 6.490 3.981 1.00 92.44 127 ARG A N 1
ATOM 991 C CA . ARG A 1 127 ? -32.578 6.678 2.804 1.00 92.44 127 ARG A CA 1
ATOM 992 C C . ARG A 1 127 ? -33.970 6.084 3.005 1.00 92.44 127 ARG A C 1
ATOM 994 O O . ARG A 1 127 ? -34.919 6.666 2.510 1.00 92.44 127 ARG A O 1
ATOM 1001 N N . ARG A 1 128 ? -34.096 4.961 3.722 1.00 79.62 128 ARG A N 1
ATOM 1002 C CA . ARG A 1 128 ? -35.391 4.302 3.999 1.00 79.62 128 ARG A CA 1
ATOM 1003 C C . ARG A 1 128 ? -36.269 5.054 5.004 1.00 79.62 128 ARG A C 1
ATOM 1005 O O . ARG A 1 128 ? -37.459 4.779 5.080 1.00 79.62 128 ARG A O 1
ATOM 1012 N N . VAL A 1 129 ? -35.679 5.945 5.800 1.00 71.00 129 VAL A N 1
ATOM 1013 C CA . VAL A 1 129 ? -36.379 6.747 6.821 1.00 71.00 129 VAL A CA 1
ATOM 1014 C C . VAL A 1 129 ? -36.894 8.084 6.251 1.00 71.00 129 VAL A C 1
ATOM 1016 O O . VAL A 1 129 ? -37.665 8.771 6.917 1.00 71.00 129 VAL A O 1
ATOM 1019 N N . ARG A 1 130 ? -36.491 8.454 5.028 1.00 53.81 130 ARG A N 1
ATOM 1020 C CA . ARG A 1 130 ? -37.010 9.616 4.287 1.00 53.81 130 ARG A CA 1
ATOM 1021 C C . ARG A 1 130 ? -38.121 9.210 3.333 1.00 53.81 130 ARG A C 1
ATOM 1023 O O . ARG A 1 130 ? -39.024 10.052 3.150 1.00 53.81 130 ARG A O 1
#

Secondary structure (DSSP, 8-state):
-PPPPHHHHHHHHHT--EE---SSS--EEE-TTS-EEEE--SS---------TT-EEEESTTTTTHHHHHHHHHGGGEEEEEETTTTEEEEEESSTT--HHHHHHHHT--BHHHHHHHHHHHHHHHHHT-

Sequence (130 aa):
MRAVSPLQAYACLHDFVVVSAVQSHTGKIIDRSGKVLTTTSRWGRLASVTVDLDQRWFHTDGQAEKLLAVQTRYGNRLLVETRGEEHLFVISRLDPALSLDMVIEEFSLVELGDYLGRCTTAQENGRRVR